Protein AF-A0A813EZ24-F1 (afdb_monomer)

Foldseek 3Di:
DQEFELPDPPRLVVNLVCCVPPVGHHYHPLDDPVLVVLLVVVVVVLVVVVCVVVVVQQELVGRQKYKQLSVDPNSAPCVDVSQVCVVVRPSVVSNCCNNPVPPDDDPHGIDMDGDPPDPDDDDDDDPD

Solvent-accessible surface area (backbone atoms only — not comparable to full-atom values): 7545 Å² total; per-residue (Å²): 129,44,68,37,48,54,85,47,91,66,30,38,60,57,37,20,52,25,27,76,74,70,75,43,57,43,65,41,75,60,63,54,74,67,58,50,51,48,34,51,53,54,51,50,53,56,48,51,57,53,46,70,76,37,83,82,40,54,49,80,68,43,60,36,21,38,34,56,12,79,72,29,96,80,40,39,42,53,92,40,64,58,47,37,54,61,71,68,25,64,54,60,47,49,18,48,36,69,59,47,72,69,68,75,78,88,89,72,42,50,56,71,54,71,49,85,91,51,90,78,77,84,72,94,78,72,97,122

Radius of gyration: 16.57 Å; Cα contacts (8 Å, |Δi|>4): 156; chains: 1; bounding box: 40×27×41 Å

Nearest PDB structures (foldseek):
  5gaf-assembly1_i  TM=3.679E-01  e=8.816E+00  Escherichia coli

pLDDT: mean 94.0, std 4.33, range [67.25, 98.0]

Sequence (128 aa):
AGVVDAGVPGFAREAAGSLLGSGWTLLRNALNAKQITALRLAATSAAEDLLSRDPQRRGNRGPRRYSFGGASTTHHMVHLQAWADLMDNEALRSVLELAFGGQYVAVGGGGDFVLGETDTHQRLHVDL

Structure (mmCIF, N/CA/C/O backbone):
data_AF-A0A813EZ24-F1
#
_entry.id   AF-A0A813EZ24-F1
#
loop_
_atom_site.group_PDB
_atom_site.id
_atom_site.type_symbol
_atom_site.label_atom_id
_atom_site.label_alt_id
_atom_site.label_comp_id
_atom_site.label_asym_id
_atom_site.label_entity_id
_atom_site.label_seq_id
_atom_site.pdbx_PDB_ins_code
_atom_site.Cartn_x
_atom_site.Cartn_y
_atom_site.Cartn_z
_atom_site.occupancy
_atom_site.B_iso_or_equiv
_atom_site.auth_seq_id
_atom_site.auth_comp_id
_atom_site.auth_asym_id
_atom_site.auth_atom_id
_atom_site.pdbx_PDB_model_num
ATOM 1 N N . ALA A 1 1 ? -17.604 12.450 3.399 1.00 67.25 1 ALA A N 1
ATOM 2 C CA . ALA A 1 1 ? -17.754 11.350 2.426 1.00 67.25 1 ALA A CA 1
ATOM 3 C C . ALA A 1 1 ? -16.389 10.711 2.214 1.00 67.25 1 ALA A C 1
ATOM 5 O O . ALA A 1 1 ? -15.479 11.412 1.784 1.00 67.25 1 ALA A O 1
ATOM 6 N N . GLY A 1 2 ? -16.244 9.443 2.607 1.00 83.06 2 GLY A N 1
ATOM 7 C CA . GLY A 1 2 ? -15.119 8.543 2.321 1.00 83.06 2 GLY A CA 1
ATOM 8 C C . GLY A 1 2 ? -13.729 8.895 2.862 1.00 83.06 2 GLY A C 1
ATOM 9 O O . GLY A 1 2 ? -12.908 8.002 2.952 1.00 83.06 2 GLY A O 1
ATOM 10 N N . VAL A 1 3 ? -13.428 10.139 3.230 1.00 95.31 3 VAL A N 1
ATOM 11 C CA . VAL A 1 3 ? -12.112 10.542 3.751 1.00 95.31 3 VAL A CA 1
ATOM 12 C C . VAL A 1 3 ? -12.165 10.668 5.268 1.00 95.31 3 VAL A C 1
ATOM 14 O O . VAL A 1 3 ? -12.875 11.528 5.781 1.00 95.31 3 VAL A O 1
ATOM 17 N N . VAL A 1 4 ? -11.371 9.862 5.969 1.00 96.56 4 VAL A N 1
ATOM 18 C CA . VAL A 1 4 ? -11.312 9.811 7.435 1.00 96.56 4 VAL A CA 1
ATOM 19 C C . VAL A 1 4 ? -9.857 9.924 7.888 1.00 96.56 4 VAL A C 1
ATOM 21 O O . VAL A 1 4 ? -8.948 9.471 7.198 1.00 96.56 4 VAL A O 1
ATOM 24 N N . ASP A 1 5 ? -9.603 10.570 9.020 1.00 96.94 5 ASP A N 1
ATOM 25 C CA . ASP A 1 5 ? -8.265 10.637 9.617 1.00 96.94 5 ASP A CA 1
ATOM 26 C C . ASP A 1 5 ? -8.060 9.474 10.597 1.00 96.94 5 ASP A C 1
ATOM 28 O O . ASP A 1 5 ? -8.865 9.298 11.504 1.00 96.94 5 ASP A O 1
ATOM 32 N N . ALA A 1 6 ? -7.000 8.681 10.444 1.00 96.25 6 ALA A N 1
ATOM 33 C CA . ALA A 1 6 ? -6.723 7.552 11.334 1.00 96.25 6 ALA A CA 1
ATOM 34 C C . ALA A 1 6 ? -6.342 7.982 12.765 1.00 96.25 6 ALA A C 1
ATOM 36 O O . ALA A 1 6 ? -6.347 7.159 13.677 1.00 96.25 6 ALA A O 1
ATOM 37 N N . GLY A 1 7 ? -6.021 9.263 12.978 1.00 93.12 7 GLY A N 1
ATOM 38 C CA . GLY A 1 7 ? -5.650 9.801 14.287 1.00 93.12 7 GLY A CA 1
ATOM 39 C C . GLY A 1 7 ? -6.821 10.229 15.178 1.00 93.12 7 GLY A C 1
ATOM 40 O O . GLY A 1 7 ? -6.576 10.632 16.315 1.00 93.12 7 GLY A O 1
ATOM 41 N N . VAL A 1 8 ? -8.073 10.192 14.698 1.00 95.25 8 VAL A N 1
ATOM 42 C CA . VAL A 1 8 ? -9.229 10.684 15.473 1.00 95.25 8 VAL A CA 1
ATOM 43 C C . VAL A 1 8 ? -10.062 9.552 16.086 1.00 95.25 8 VAL A C 1
ATOM 45 O O . VAL A 1 8 ? -10.199 8.483 15.487 1.00 95.25 8 VAL A 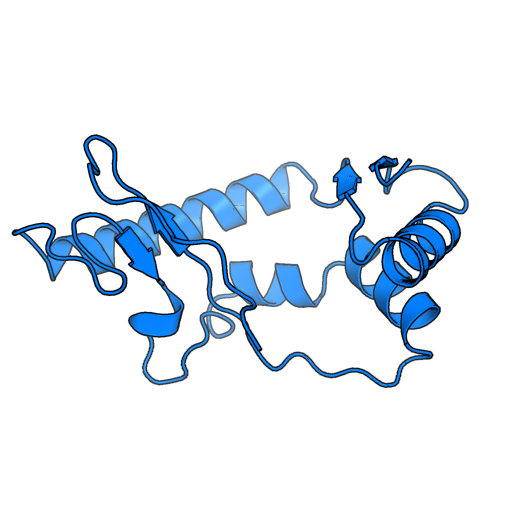O 1
ATOM 48 N N . PRO A 1 9 ? -10.674 9.757 17.268 1.00 96.00 9 PRO A N 1
ATOM 49 C CA . PRO A 1 9 ? -11.571 8.768 17.857 1.00 96.00 9 PRO A CA 1
ATOM 50 C C . PRO A 1 9 ? -12.712 8.378 16.912 1.00 96.00 9 PRO A C 1
ATOM 52 O O . PRO A 1 9 ? -13.335 9.230 16.284 1.00 96.00 9 PRO A O 1
ATOM 55 N N . GLY A 1 10 ? -13.011 7.080 16.836 1.00 95.62 10 GLY A N 1
ATOM 56 C CA . GLY A 1 10 ? -14.118 6.563 16.028 1.00 95.62 10 GLY A CA 1
ATOM 57 C C . GLY A 1 10 ? -13.830 6.422 14.530 1.00 95.62 10 GLY A C 1
ATOM 58 O O . GLY A 1 10 ? -14.703 5.910 13.823 1.00 95.62 10 GLY A O 1
ATOM 59 N N . PHE A 1 11 ? -12.624 6.774 14.056 1.00 97.31 11 PHE A N 1
ATOM 60 C CA . PHE A 1 11 ? -12.269 6.720 12.630 1.00 97.31 11 PHE A CA 1
ATOM 61 C C . PHE A 1 11 ? -12.599 5.368 11.987 1.00 97.31 11 PHE A C 1
ATOM 63 O O . PHE A 1 11 ? -13.123 5.311 10.876 1.00 97.31 11 PHE A O 1
ATOM 70 N N . ALA A 1 12 ? -12.336 4.271 12.704 1.00 97.50 12 ALA A N 1
ATOM 71 C CA . ALA A 1 12 ? -12.475 2.933 12.155 1.00 97.50 12 ALA A CA 1
ATOM 72 C C . ALA A 1 12 ? -13.935 2.604 11.802 1.00 97.50 12 ALA A C 1
ATOM 74 O O . ALA A 1 12 ? -14.206 2.011 10.760 1.00 97.50 12 ALA A O 1
ATOM 75 N N . ARG A 1 13 ? -14.887 3.056 12.632 1.00 97.69 13 ARG A N 1
ATOM 76 C CA . ARG A 1 13 ? -16.324 2.858 12.400 1.00 97.69 13 ARG A CA 1
ATOM 77 C C . ARG A 1 13 ? -16.816 3.679 11.213 1.00 97.69 13 ARG A C 1
ATOM 79 O O . ARG A 1 13 ? -17.572 3.165 10.394 1.00 97.69 13 ARG A O 1
ATOM 86 N N . GLU A 1 14 ? -16.388 4.935 11.116 1.00 97.31 14 GLU A N 1
ATOM 87 C CA . GLU A 1 14 ? -16.753 5.814 10.000 1.00 97.31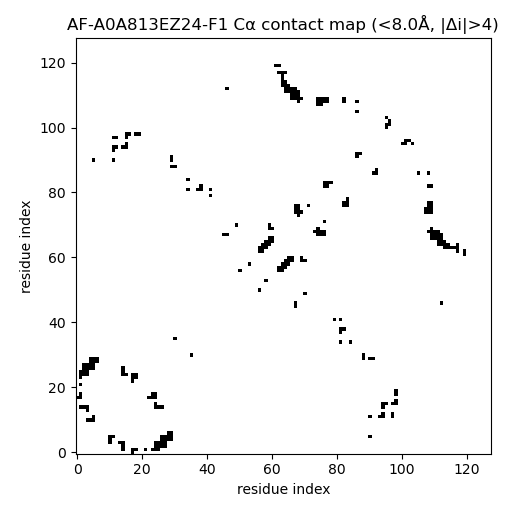 14 GLU A CA 1
ATOM 88 C C . GLU A 1 14 ? -16.198 5.294 8.665 1.00 97.31 14 GLU A C 1
ATOM 90 O O . GLU A 1 14 ? -16.914 5.236 7.660 1.00 97.31 14 GLU A O 1
ATOM 95 N N . ALA A 1 15 ? -14.938 4.856 8.666 1.00 97.88 15 ALA A N 1
ATOM 96 C CA . ALA A 1 15 ? -14.284 4.300 7.492 1.00 97.88 15 ALA A CA 1
ATOM 97 C C . ALA A 1 15 ? -14.908 2.965 7.059 1.00 97.88 15 ALA A C 1
ATOM 99 O O . ALA A 1 15 ? -15.158 2.782 5.869 1.00 97.88 15 ALA A O 1
ATOM 100 N N . ALA A 1 16 ? -15.222 2.067 8.000 1.00 97.69 16 ALA A N 1
ATOM 101 C CA . ALA A 1 16 ? -15.913 0.811 7.704 1.00 97.69 16 ALA A CA 1
ATOM 102 C C . ALA A 1 16 ? -17.312 1.058 7.114 1.00 97.69 16 ALA A C 1
ATOM 104 O O . ALA A 1 16 ? -17.674 0.453 6.106 1.00 97.69 16 ALA A O 1
ATOM 105 N N . GLY A 1 17 ? -18.073 2.002 7.681 1.00 97.31 17 GLY A N 1
ATOM 106 C CA . GLY A 1 17 ? -19.375 2.399 7.140 1.00 97.31 17 GLY A CA 1
ATOM 107 C C . GLY A 1 17 ? -19.280 2.967 5.719 1.00 97.31 17 GLY A C 1
ATOM 108 O O . GLY A 1 17 ? -20.082 2.609 4.858 1.00 97.31 17 GLY A O 1
ATOM 109 N N . SER A 1 18 ? -18.269 3.800 5.448 1.00 97.00 18 SER A N 1
ATOM 110 C CA . SER A 1 18 ? -18.019 4.343 4.103 1.00 97.00 18 SER A CA 1
ATOM 111 C C . SER A 1 18 ? -17.635 3.251 3.101 1.00 97.00 18 SER A C 1
ATOM 113 O O . SER A 1 18 ? -18.180 3.226 1.998 1.00 97.00 18 SER A O 1
ATOM 115 N N . LEU A 1 19 ? -16.765 2.316 3.500 1.00 96.69 19 LEU A N 1
ATOM 116 C CA . LEU A 1 19 ? -16.354 1.180 2.674 1.00 96.69 19 LEU A CA 1
ATOM 117 C C . LEU A 1 19 ? -17.550 0.303 2.285 1.00 96.69 19 LEU A C 1
ATOM 119 O O . LEU A 1 19 ? -17.729 0.016 1.106 1.00 96.69 19 LEU A O 1
ATOM 123 N N . LEU A 1 20 ? -18.393 -0.077 3.248 1.00 96.44 20 LEU A N 1
ATOM 124 C CA . LEU A 1 20 ? -19.565 -0.921 2.993 1.00 96.44 20 LEU A CA 1
ATOM 125 C C . LEU A 1 20 ? -20.653 -0.197 2.187 1.00 96.44 20 LEU A C 1
ATOM 127 O O . LEU A 1 20 ? -21.346 -0.826 1.392 1.00 96.44 20 LEU A O 1
ATOM 131 N N . GLY A 1 21 ? -20.812 1.116 2.378 1.00 96.50 21 GLY A N 1
ATOM 132 C CA . GLY A 1 21 ? -21.840 1.898 1.687 1.00 96.50 21 GLY A CA 1
ATOM 133 C C . GLY A 1 21 ? -21.451 2.358 0.280 1.00 96.50 21 GLY A C 1
ATOM 134 O O . GLY A 1 21 ? -22.308 2.429 -0.595 1.00 96.50 21 GLY A O 1
ATOM 135 N N . SER A 1 22 ? -20.179 2.704 0.057 1.00 95.94 22 SER A N 1
ATOM 136 C CA . SER A 1 22 ? -19.692 3.309 -1.199 1.00 95.94 22 SER A CA 1
ATOM 137 C C . SER A 1 22 ? -18.693 2.439 -1.964 1.00 95.94 22 SER A C 1
ATOM 139 O O . SER A 1 22 ? -18.307 2.797 -3.073 1.00 95.94 22 SER A O 1
ATOM 141 N N . GLY A 1 23 ? -18.234 1.330 -1.380 1.00 94.25 23 GLY A N 1
ATOM 142 C CA . GLY A 1 23 ? -17.181 0.484 -1.947 1.00 94.25 23 GLY A CA 1
ATOM 143 C C . GLY A 1 23 ? -15.765 1.043 -1.780 1.00 94.25 23 GLY A C 1
ATOM 144 O O . GLY A 1 23 ? -14.816 0.430 -2.260 1.00 94.25 23 GLY A O 1
ATOM 145 N N . TRP A 1 24 ? -15.590 2.190 -1.112 1.00 95.56 24 TRP A N 1
ATOM 146 C CA . TRP A 1 24 ? -14.278 2.802 -0.895 1.00 95.56 24 TRP A CA 1
ATOM 147 C C . TRP A 1 24 ? -14.225 3.657 0.376 1.00 95.56 24 TRP A C 1
ATOM 149 O O . TRP A 1 24 ? -15.227 4.203 0.839 1.00 95.56 24 TRP A O 1
ATOM 159 N N . THR A 1 25 ? -13.018 3.796 0.924 1.00 96.94 25 THR A N 1
ATOM 160 C CA . THR A 1 25 ? -12.679 4.748 1.988 1.00 96.94 25 THR A CA 1
ATOM 161 C C . THR A 1 25 ? -11.206 5.148 1.862 1.00 96.94 25 THR A C 1
ATOM 163 O O . THR A 1 25 ? -10.389 4.375 1.365 1.00 96.94 25 THR A O 1
ATOM 166 N N . LEU A 1 26 ? -10.858 6.353 2.299 1.00 96.81 26 LEU A N 1
ATOM 167 C CA . LEU A 1 26 ? -9.509 6.904 2.326 1.00 96.81 26 LEU A CA 1
ATOM 168 C C . LEU A 1 26 ? -9.143 7.216 3.774 1.00 96.81 26 LEU A C 1
ATOM 170 O O . LEU A 1 26 ? -9.777 8.052 4.419 1.00 96.81 26 LEU A O 1
ATOM 174 N N . LEU A 1 27 ? -8.079 6.580 4.260 1.00 96.88 27 LEU A N 1
ATOM 175 C CA . LEU A 1 27 ? -7.525 6.818 5.589 1.00 96.88 27 LEU A CA 1
ATOM 176 C C . LEU A 1 27 ? -6.323 7.759 5.494 1.00 96.88 27 LEU A C 1
ATOM 178 O O . LEU A 1 27 ? -5.248 7.377 5.030 1.00 96.88 27 LEU A O 1
ATOM 182 N N . ARG A 1 28 ? -6.489 9.001 5.947 1.00 97.12 28 ARG A N 1
ATOM 183 C CA . ARG A 1 28 ? -5.367 9.928 6.128 1.00 97.12 28 ARG A CA 1
ATOM 184 C C . ARG A 1 28 ? -4.563 9.515 7.351 1.00 97.12 28 ARG A C 1
ATOM 186 O O . ARG A 1 28 ? -5.123 9.007 8.316 1.00 97.12 28 ARG A O 1
ATOM 193 N N . ASN A 1 29 ? -3.255 9.756 7.305 1.00 96.12 29 ASN A N 1
ATOM 194 C CA . ASN A 1 29 ? -2.336 9.478 8.413 1.00 96.12 29 ASN A CA 1
ATOM 195 C C . ASN A 1 29 ? -2.329 8.008 8.879 1.00 96.12 29 ASN A C 1
ATOM 197 O O . ASN A 1 29 ? -1.965 7.726 10.015 1.00 96.12 29 ASN A O 1
ATOM 201 N N . ALA A 1 30 ? -2.692 7.060 8.005 1.00 96.62 30 ALA A N 1
ATOM 202 C CA . ALA A 1 30 ? -2.630 5.630 8.317 1.00 96.62 30 ALA A CA 1
ATOM 203 C C . ALA A 1 30 ? -1.188 5.121 8.501 1.00 96.62 30 ALA A C 1
ATOM 205 O O . ALA A 1 30 ? -0.967 4.113 9.167 1.00 96.62 30 ALA A O 1
ATOM 206 N N . LEU A 1 31 ? -0.206 5.818 7.920 1.00 96.00 31 LEU A N 1
ATOM 207 C CA . LEU A 1 31 ? 1.219 5.521 8.055 1.00 96.00 31 LEU A CA 1
ATOM 208 C C . LEU A 1 31 ? 1.943 6.707 8.685 1.00 96.00 31 LEU A C 1
ATOM 210 O O . LEU A 1 31 ? 1.717 7.859 8.311 1.00 96.00 31 LEU A O 1
ATOM 214 N N . ASN A 1 32 ? 2.866 6.419 9.598 1.00 94.69 32 ASN A N 1
ATOM 215 C CA . ASN A 1 32 ? 3.762 7.427 10.154 1.00 94.69 32 ASN A CA 1
ATOM 216 C C . ASN A 1 32 ? 4.999 7.650 9.260 1.00 94.69 32 ASN A C 1
ATOM 2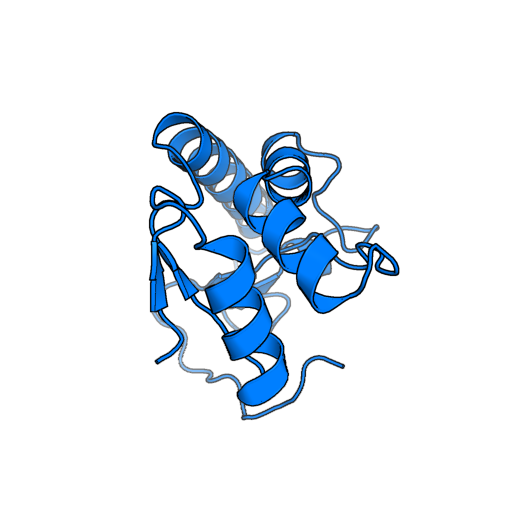18 O O . ASN A 1 32 ? 5.309 6.863 8.365 1.00 94.69 32 ASN A O 1
ATOM 222 N N . ALA A 1 33 ? 5.754 8.718 9.531 1.00 96.31 33 ALA A N 1
ATOM 223 C CA . ALA A 1 33 ? 6.919 9.101 8.728 1.00 96.31 33 ALA A CA 1
ATOM 224 C C . ALA A 1 33 ? 7.999 8.003 8.629 1.00 96.31 33 ALA A C 1
ATOM 226 O O . ALA A 1 33 ? 8.635 7.851 7.582 1.00 96.31 33 ALA A O 1
ATOM 227 N N . LYS A 1 34 ? 8.192 7.208 9.692 1.00 95.50 34 LYS A N 1
ATOM 228 C CA . LYS A 1 34 ? 9.146 6.089 9.701 1.00 95.50 34 LYS A CA 1
ATOM 229 C C . LYS A 1 34 ? 8.692 4.986 8.743 1.00 95.50 34 LYS A C 1
ATOM 231 O O . LYS A 1 34 ? 9.492 4.541 7.924 1.00 95.50 34 LYS A O 1
ATOM 236 N N . GLN A 1 35 ? 7.420 4.593 8.809 1.00 95.44 35 GLN A N 1
ATOM 237 C CA . GLN A 1 35 ? 6.827 3.596 7.909 1.00 95.44 35 GLN A CA 1
ATOM 238 C C . GLN A 1 35 ? 6.882 4.057 6.449 1.00 95.44 35 GLN A C 1
ATOM 240 O O . GLN A 1 35 ? 7.304 3.296 5.584 1.00 95.44 35 GLN A O 1
ATOM 245 N N . ILE A 1 36 ? 6.545 5.324 6.180 1.00 96.88 36 ILE A N 1
ATOM 246 C CA . ILE A 1 36 ? 6.622 5.909 4.832 1.00 96.88 36 ILE A CA 1
ATOM 247 C C . ILE A 1 36 ? 8.054 5.843 4.292 1.00 96.88 36 ILE A C 1
ATOM 249 O O . ILE A 1 36 ? 8.268 5.455 3.146 1.00 96.88 36 ILE A O 1
ATOM 253 N N . THR A 1 37 ? 9.044 6.197 5.114 1.00 97.62 37 THR A N 1
ATOM 254 C CA . THR A 1 37 ? 10.457 6.183 4.708 1.00 97.62 37 THR A CA 1
ATOM 255 C C . THR A 1 37 ? 10.935 4.766 4.397 1.00 97.62 37 THR A C 1
ATOM 257 O O . THR A 1 37 ? 11.554 4.547 3.355 1.00 97.62 37 THR A O 1
ATOM 260 N N . ALA A 1 38 ? 10.617 3.802 5.266 1.00 96.19 38 ALA A N 1
ATOM 261 C CA . ALA A 1 38 ? 10.980 2.400 5.080 1.00 96.19 38 ALA A CA 1
ATOM 262 C C . ALA A 1 38 ? 10.337 1.807 3.817 1.00 96.19 38 ALA A C 1
ATOM 264 O O . ALA A 1 38 ? 11.033 1.205 2.998 1.00 96.19 38 ALA A O 1
ATOM 265 N N . LEU A 1 39 ? 9.036 2.047 3.615 1.00 96.50 39 LEU A N 1
ATOM 266 C CA . LEU A 1 39 ? 8.320 1.600 2.424 1.00 96.50 39 LEU A CA 1
ATOM 267 C C . LEU A 1 39 ? 8.896 2.219 1.155 1.00 96.50 39 LEU A C 1
ATOM 269 O O . LEU A 1 39 ? 9.138 1.509 0.184 1.00 96.50 39 LEU A O 1
ATOM 273 N N . ARG A 1 40 ? 9.157 3.531 1.163 1.00 97.62 40 ARG A N 1
ATOM 274 C CA . ARG A 1 40 ? 9.734 4.225 0.010 1.00 97.62 40 ARG A CA 1
ATOM 275 C C . ARG A 1 40 ? 11.092 3.644 -0.367 1.00 97.62 40 ARG A C 1
ATOM 277 O O . ARG A 1 40 ? 11.332 3.414 -1.544 1.00 97.62 40 ARG A O 1
ATOM 284 N N . LEU A 1 41 ? 11.967 3.394 0.608 1.00 98.00 41 LEU A N 1
ATOM 285 C CA . LEU A 1 41 ? 13.279 2.804 0.347 1.00 98.00 41 LEU A CA 1
ATOM 286 C C . LEU A 1 41 ? 13.154 1.396 -0.254 1.00 98.00 41 LEU A C 1
ATOM 288 O O . LEU A 1 41 ? 13.778 1.111 -1.275 1.00 98.00 41 LEU A O 1
ATOM 292 N N . ALA A 1 42 ? 12.321 0.543 0.347 1.00 97.25 42 ALA A N 1
ATOM 293 C CA . ALA A 1 42 ? 12.117 -0.823 -0.124 1.00 97.25 42 ALA A CA 1
ATOM 294 C C . ALA A 1 42 ? 11.488 -0.863 -1.528 1.00 97.25 42 ALA A C 1
ATOM 296 O O . ALA A 1 42 ? 11.935 -1.628 -2.379 1.00 97.25 42 ALA A O 1
ATOM 297 N N . ALA A 1 43 ? 10.501 -0.003 -1.798 1.00 97.50 43 ALA A N 1
ATOM 298 C CA . ALA A 1 43 ? 9.859 0.095 -3.105 1.00 97.50 43 ALA A CA 1
ATOM 299 C C . ALA A 1 43 ? 10.784 0.633 -4.192 1.00 97.50 43 ALA A C 1
ATOM 301 O O . ALA A 1 43 ? 10.790 0.086 -5.293 1.00 97.50 43 ALA A O 1
ATOM 302 N N . THR A 1 44 ? 11.604 1.638 -3.884 1.00 97.94 44 THR A N 1
ATOM 303 C CA . THR A 1 44 ? 12.625 2.121 -4.819 1.00 97.94 44 THR A CA 1
ATOM 304 C C . THR A 1 44 ? 13.621 1.016 -5.154 1.00 97.94 44 THR A C 1
ATOM 306 O O . THR A 1 44 ? 13.835 0.739 -6.328 1.00 97.94 44 THR A O 1
ATOM 309 N N . SER A 1 45 ? 14.165 0.327 -4.147 1.00 97.38 45 SER A N 1
ATOM 310 C CA . SER A 1 45 ? 15.143 -0.745 -4.369 1.00 97.38 45 SER A CA 1
ATOM 311 C C . SER A 1 45 ? 14.557 -1.913 -5.174 1.00 97.38 45 SER A C 1
ATOM 313 O O . SER A 1 45 ? 15.179 -2.383 -6.126 1.00 97.38 45 SER A O 1
ATOM 315 N N . ALA A 1 46 ? 13.329 -2.341 -4.860 1.00 96.81 46 ALA A N 1
ATOM 316 C CA . ALA A 1 46 ? 12.640 -3.382 -5.621 1.00 96.81 46 ALA A CA 1
ATOM 317 C C . ALA A 1 46 ? 12.358 -2.952 -7.072 1.00 96.81 46 ALA A C 1
ATOM 319 O O 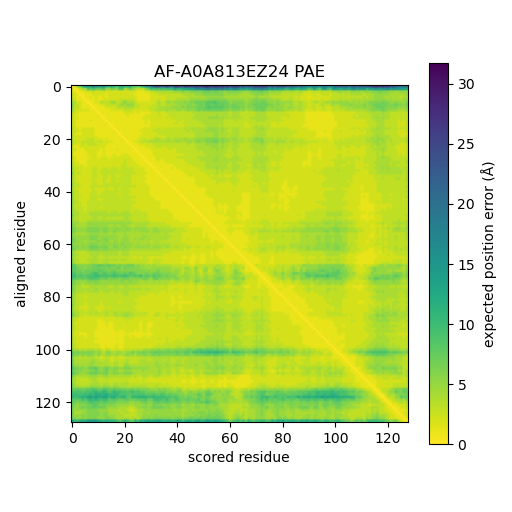. ALA A 1 46 ? 12.445 -3.768 -7.991 1.00 96.81 46 ALA A O 1
ATOM 320 N N . ALA A 1 47 ? 12.027 -1.676 -7.296 1.00 97.69 47 ALA A N 1
ATOM 321 C CA . ALA A 1 47 ? 11.803 -1.145 -8.635 1.00 97.69 47 ALA A CA 1
ATOM 322 C C . ALA A 1 47 ? 13.109 -1.095 -9.436 1.00 97.69 47 ALA A C 1
ATOM 324 O O . ALA A 1 47 ? 13.125 -1.506 -10.592 1.00 97.69 47 ALA A O 1
ATOM 325 N N . GLU A 1 48 ? 14.209 -0.649 -8.829 1.00 97.81 48 GLU A N 1
ATOM 326 C CA . GLU A 1 48 ? 15.536 -0.613 -9.454 1.00 97.81 48 GLU A CA 1
ATOM 327 C C . GLU A 1 48 ? 15.998 -2.002 -9.900 1.00 97.81 48 GLU A C 1
ATOM 329 O O . GLU A 1 48 ? 16.418 -2.167 -11.048 1.00 97.81 48 GLU A O 1
ATOM 334 N N . ASP A 1 49 ? 15.851 -3.015 -9.042 1.00 95.81 49 ASP A N 1
ATOM 335 C CA . ASP A 1 49 ? 16.173 -4.402 -9.386 1.00 95.81 49 ASP A CA 1
ATOM 336 C C . ASP A 1 49 ? 15.349 -4.896 -10.587 1.00 95.81 49 ASP A C 1
ATOM 338 O O . ASP A 1 49 ? 15.878 -5.489 -11.531 1.00 95.81 49 ASP A O 1
ATOM 342 N N . LEU A 1 50 ? 14.052 -4.595 -10.608 1.00 96.12 50 LEU A N 1
ATOM 343 C CA . LEU A 1 50 ? 13.166 -4.976 -11.704 1.00 96.12 50 LEU A CA 1
ATOM 344 C C . LEU A 1 50 ? 13.542 -4.258 -13.012 1.00 96.12 50 LEU A C 1
ATOM 346 O O . LEU A 1 50 ? 13.611 -4.880 -14.073 1.00 96.12 50 LEU A O 1
ATOM 350 N N . LEU A 1 51 ? 13.864 -2.967 -12.941 1.00 97.38 51 LEU A N 1
ATOM 351 C CA . LEU A 1 51 ? 14.301 -2.168 -14.087 1.00 97.38 51 LEU A CA 1
ATOM 352 C C . LEU A 1 51 ? 15.678 -2.580 -14.613 1.00 97.38 51 LEU A C 1
ATOM 354 O O . LEU A 1 51 ? 15.930 -2.438 -15.812 1.00 97.38 51 LEU A O 1
ATOM 358 N N . SER A 1 52 ? 16.564 -3.097 -13.761 1.00 97.50 52 SER A N 1
ATOM 359 C CA . SER A 1 52 ? 17.860 -3.634 -14.195 1.00 97.50 52 SER A CA 1
ATOM 360 C C . SER A 1 52 ? 17.693 -4.836 -15.137 1.00 97.50 52 SER A C 1
ATOM 362 O O . SER A 1 52 ? 18.489 -5.027 -16.056 1.00 97.50 52 SER A O 1
ATOM 364 N N . ARG A 1 53 ? 16.602 -5.594 -14.960 1.00 96.12 53 ARG A N 1
ATOM 365 C CA . ARG A 1 53 ? 16.245 -6.782 -15.747 1.00 96.12 53 ARG A CA 1
ATOM 366 C C . ARG A 1 53 ? 15.407 -6.467 -16.992 1.00 96.12 53 ARG A C 1
ATOM 368 O O . ARG A 1 53 ? 15.288 -7.315 -17.871 1.00 96.12 53 ARG A O 1
ATOM 375 N N . ASP A 1 54 ? 14.859 -5.255 -17.100 1.00 96.88 54 ASP A N 1
ATOM 376 C CA . ASP A 1 54 ? 14.057 -4.791 -18.241 1.00 96.88 54 ASP A CA 1
ATOM 377 C C . ASP A 1 54 ? 14.611 -3.477 -18.835 1.00 96.88 54 ASP A C 1
ATOM 379 O O . ASP A 1 54 ? 13.984 -2.414 -18.722 1.00 96.88 54 ASP A O 1
ATOM 383 N N . PRO A 1 55 ? 15.791 -3.504 -19.490 1.00 95.62 55 PRO A N 1
ATOM 384 C CA . PRO A 1 55 ? 16.431 -2.303 -20.040 1.00 95.62 55 PRO A CA 1
ATOM 385 C C . PRO A 1 55 ? 15.594 -1.607 -21.123 1.00 95.62 55 PRO A C 1
ATOM 387 O O . PRO A 1 55 ? 15.737 -0.407 -21.335 1.00 95.62 55 PRO A O 1
ATOM 390 N N . GLN A 1 56 ? 14.695 -2.339 -21.787 1.00 95.94 56 GLN A N 1
ATOM 391 C CA . GLN A 1 56 ? 13.830 -1.812 -22.849 1.00 95.94 56 GLN A CA 1
ATOM 392 C C . GLN A 1 56 ? 12.512 -1.229 -22.334 1.00 95.94 56 GLN A C 1
ATOM 394 O O . GLN A 1 56 ? 11.710 -0.737 -23.123 1.00 95.94 56 GLN A O 1
ATOM 399 N N . ARG A 1 57 ? 12.288 -1.271 -21.019 1.00 95.69 57 ARG A N 1
ATOM 400 C CA . ARG A 1 57 ? 11.096 -0.736 -20.361 1.00 95.69 57 ARG A CA 1
ATOM 401 C C . ARG A 1 57 ? 9.782 -1.310 -20.896 1.00 95.69 57 ARG A C 1
ATOM 403 O O . ARG A 1 57 ? 8.773 -0.604 -20.988 1.00 95.69 57 ARG A O 1
ATOM 410 N N . ARG A 1 58 ? 9.790 -2.597 -21.249 1.00 95.19 58 ARG A N 1
ATOM 411 C CA . ARG A 1 58 ? 8.613 -3.307 -21.768 1.00 95.19 58 ARG A CA 1
ATOM 412 C C . ARG A 1 58 ? 7.506 -3.417 -20.724 1.00 95.19 58 ARG A C 1
ATOM 414 O O . ARG A 1 58 ? 6.336 -3.415 -21.095 1.00 95.19 58 ARG A O 1
ATOM 421 N N . GLY A 1 59 ? 7.876 -3.475 -19.445 1.00 94.50 59 GLY A N 1
ATOM 422 C CA . GLY A 1 59 ? 6.945 -3.663 -18.342 1.00 94.50 59 GLY A CA 1
ATOM 423 C C . GLY A 1 59 ? 6.356 -5.070 -18.271 1.00 94.50 59 GLY A C 1
ATOM 424 O O . GLY A 1 59 ? 6.405 -5.847 -19.222 1.00 94.50 59 GLY A O 1
ATOM 425 N N . ASN A 1 60 ? 5.773 -5.401 -17.120 1.00 93.75 60 ASN A N 1
ATOM 426 C CA . ASN A 1 60 ? 4.983 -6.627 -16.923 1.00 93.75 60 ASN A CA 1
ATOM 427 C C . ASN A 1 60 ? 3.479 -6.330 -16.749 1.00 93.75 60 ASN A C 1
ATOM 429 O O . ASN A 1 60 ? 2.679 -7.242 -16.556 1.00 93.75 60 ASN A O 1
ATOM 433 N N . ARG A 1 61 ? 3.088 -5.051 -16.855 1.00 92.44 61 ARG A N 1
ATOM 434 C CA . ARG A 1 61 ? 1.699 -4.567 -16.951 1.00 92.44 61 ARG A CA 1
ATOM 435 C C . ARG A 1 61 ? 1.487 -3.701 -18.203 1.00 92.44 61 ARG A C 1
ATOM 437 O O . ARG A 1 61 ? 0.554 -2.900 -18.259 1.00 92.44 61 ARG A O 1
ATOM 444 N N . GLY A 1 62 ? 2.349 -3.868 -19.204 1.00 92.50 62 GLY A N 1
ATOM 445 C CA . GLY A 1 62 ? 2.424 -3.034 -20.404 1.00 92.50 62 GLY A CA 1
ATOM 446 C C . GLY A 1 62 ? 3.584 -2.033 -20.357 1.00 92.50 62 GLY A C 1
ATOM 447 O O . GLY A 1 62 ? 4.237 -1.911 -19.319 1.00 92.50 62 GLY A O 1
ATOM 448 N N . PRO A 1 63 ? 3.842 -1.311 -21.463 1.00 94.25 63 PRO A N 1
ATOM 449 C CA . PRO A 1 63 ? 5.003 -0.438 -21.601 1.00 94.25 63 PRO A CA 1
ATOM 450 C C . PRO A 1 63 ? 5.165 0.516 -20.419 1.00 94.25 63 PRO A C 1
ATOM 452 O O . PRO A 1 63 ? 4.262 1.295 -20.097 1.00 94.25 63 PRO A O 1
ATOM 455 N N . ARG A 1 64 ? 6.337 0.450 -19.773 1.00 95.44 64 ARG A N 1
ATOM 456 C CA . ARG A 1 64 ? 6.731 1.310 -18.643 1.00 95.44 64 ARG A CA 1
ATOM 457 C C . ARG A 1 64 ? 5.842 1.199 -17.390 1.00 95.44 64 ARG A C 1
ATOM 459 O O . ARG A 1 64 ? 5.965 2.021 -16.479 1.00 95.44 64 ARG A O 1
ATOM 466 N N . ARG A 1 65 ? 4.970 0.188 -17.328 1.00 95.62 65 ARG A N 1
ATOM 467 C CA . ARG A 1 65 ? 4.066 -0.111 -16.210 1.00 95.62 65 ARG A CA 1
ATOM 468 C C . ARG A 1 65 ? 4.452 -1.443 -15.583 1.00 95.62 65 ARG A C 1
ATOM 470 O O . ARG A 1 65 ? 4.608 -2.455 -16.274 1.00 95.62 65 ARG A O 1
ATOM 477 N N . TYR A 1 66 ? 4.574 -1.442 -14.264 1.00 96.25 66 TYR A N 1
ATOM 478 C CA . TYR A 1 66 ? 5.142 -2.558 -13.531 1.00 96.25 66 TYR A CA 1
ATOM 479 C C . TYR A 1 66 ? 4.302 -2.939 -12.329 1.00 96.25 66 TYR A C 1
ATOM 481 O O . TYR A 1 66 ? 3.767 -2.085 -11.632 1.00 96.25 66 TYR A O 1
ATOM 489 N N . SER A 1 67 ? 4.269 -4.238 -12.073 1.00 96.00 67 SER A N 1
ATOM 490 C CA . SER A 1 67 ? 3.713 -4.861 -10.890 1.00 96.00 67 SER A CA 1
ATOM 491 C C . SER A 1 67 ? 4.802 -5.627 -10.168 1.00 96.00 67 SER A C 1
ATOM 493 O O . SER A 1 67 ? 5.404 -6.535 -10.745 1.00 96.00 67 SER A O 1
ATOM 495 N N . PHE A 1 68 ? 5.033 -5.295 -8.900 1.00 96.62 68 PHE A N 1
ATOM 496 C CA . PHE A 1 68 ? 5.936 -6.047 -8.034 1.00 96.62 68 PHE A CA 1
ATOM 497 C C . PHE A 1 68 ? 5.436 -7.482 -7.853 1.00 96.62 68 PHE A C 1
ATOM 499 O O . PHE A 1 68 ? 6.202 -8.429 -7.998 1.00 96.62 68 PHE A O 1
ATOM 506 N N . GLY A 1 69 ? 4.125 -7.650 -7.637 1.00 91.00 69 GLY A N 1
ATOM 507 C CA . GLY A 1 69 ? 3.495 -8.971 -7.568 1.00 91.00 69 GLY A CA 1
ATOM 508 C C . GLY A 1 69 ? 3.621 -9.727 -8.892 1.00 91.00 69 GLY A C 1
ATOM 509 O O . GLY A 1 69 ? 4.025 -10.882 -8.911 1.00 91.00 69 GLY A O 1
ATOM 510 N N . GLY A 1 70 ? 3.391 -9.062 -10.028 1.00 88.56 70 GLY A N 1
ATOM 511 C CA . GLY A 1 70 ? 3.586 -9.681 -11.346 1.00 88.56 70 GLY A CA 1
ATOM 512 C C . GLY A 1 70 ? 5.031 -10.114 -11.646 1.00 88.56 70 GLY A C 1
ATOM 513 O O . GLY A 1 70 ? 5.241 -10.933 -12.533 1.00 88.56 70 GLY A O 1
ATOM 514 N N . ALA A 1 71 ? 6.024 -9.577 -10.931 1.00 87.31 71 ALA A N 1
ATOM 515 C CA . ALA A 1 71 ? 7.435 -9.958 -11.050 1.00 87.31 71 ALA A CA 1
ATOM 516 C C . ALA A 1 71 ? 7.926 -10.904 -9.941 1.00 87.31 71 ALA A C 1
ATOM 518 O O . ALA A 1 71 ? 9.086 -11.316 -9.968 1.00 87.31 71 ALA A O 1
ATOM 519 N N . SER A 1 72 ? 7.069 -11.239 -8.976 1.00 88.06 72 SER A N 1
ATOM 520 C CA . SER A 1 72 ? 7.367 -12.158 -7.880 1.00 88.06 72 SER A CA 1
ATOM 521 C C . SER A 1 72 ? 6.772 -13.533 -8.172 1.00 88.06 72 SER A C 1
ATOM 523 O O . SER A 1 72 ? 5.604 -13.636 -8.539 1.00 88.06 72 SER A O 1
ATOM 525 N N . THR A 1 73 ? 7.540 -14.602 -7.944 1.00 86.12 73 THR A N 1
ATOM 526 C CA . THR A 1 73 ? 7.071 -15.991 -8.110 1.00 86.12 73 THR A CA 1
ATOM 527 C C . THR A 1 73 ? 5.877 -16.314 -7.216 1.00 86.12 73 THR A C 1
ATOM 529 O O . THR A 1 73 ? 5.040 -17.134 -7.575 1.00 86.12 73 THR A O 1
ATOM 532 N N . THR A 1 74 ? 5.784 -15.676 -6.047 1.00 86.19 74 THR A N 1
ATOM 533 C CA . THR A 1 74 ? 4.653 -15.868 -5.132 1.00 86.19 74 THR A CA 1
ATOM 534 C C . THR A 1 74 ? 3.495 -14.932 -5.439 1.00 86.19 74 THR A C 1
ATOM 536 O O . THR A 1 74 ? 2.470 -15.033 -4.789 1.00 86.19 74 THR A O 1
ATOM 539 N N . HIS A 1 75 ? 3.644 -13.995 -6.376 1.00 89.31 75 HIS A N 1
ATOM 540 C CA . HIS A 1 75 ? 2.739 -12.860 -6.567 1.00 89.31 75 HIS A CA 1
ATOM 541 C C . HIS A 1 75 ? 2.644 -11.886 -5.378 1.00 89.31 75 HIS A C 1
ATOM 543 O O . HIS A 1 75 ? 1.850 -10.942 -5.399 1.00 89.31 75 HIS A O 1
ATOM 549 N N . HIS A 1 76 ? 3.522 -12.039 -4.381 1.00 93.00 76 HIS A N 1
ATOM 550 C CA . HIS A 1 76 ? 3.573 -11.202 -3.187 1.00 93.00 76 HIS A CA 1
ATOM 551 C C . HIS A 1 76 ? 4.985 -10.676 -2.909 1.00 93.00 76 HIS A C 1
ATOM 553 O O . HIS A 1 76 ? 5.995 -11.302 -3.235 1.00 93.00 76 HIS A O 1
ATOM 559 N N . MET A 1 77 ? 5.037 -9.545 -2.213 1.00 95.38 77 MET A N 1
ATOM 560 C CA . MET A 1 77 ? 6.244 -8.903 -1.692 1.00 95.38 77 MET A CA 1
ATOM 561 C C . MET A 1 77 ? 6.349 -9.007 -0.165 1.00 95.38 77 MET A C 1
ATOM 563 O O . MET A 1 77 ? 7.283 -8.474 0.416 1.00 95.38 77 MET A O 1
ATOM 567 N N . VAL A 1 78 ? 5.436 -9.729 0.495 1.00 94.25 78 VAL A N 1
ATOM 568 C CA . VAL A 1 78 ? 5.365 -9.848 1.969 1.00 94.25 78 VAL A CA 1
ATOM 569 C C . VAL A 1 78 ? 6.558 -10.573 2.611 1.00 94.25 78 VAL A C 1
ATOM 571 O O . VAL A 1 78 ? 6.675 -10.598 3.828 1.00 94.25 78 VAL A O 1
ATOM 574 N N . HIS A 1 79 ? 7.472 -11.127 1.808 1.00 92.31 79 HIS A N 1
ATOM 575 C CA . HIS A 1 79 ? 8.784 -11.588 2.276 1.00 92.31 79 HIS A CA 1
ATOM 576 C C . HIS A 1 79 ? 9.725 -10.420 2.636 1.00 92.31 79 HIS A C 1
ATOM 578 O O . HIS A 1 79 ? 10.738 -10.625 3.298 1.00 92.31 79 HIS A O 1
ATOM 584 N N . LEU A 1 80 ? 9.399 -9.197 2.204 1.00 93.94 80 LEU A N 1
ATOM 585 C CA . LEU A 1 80 ? 10.057 -7.963 2.614 1.00 93.94 80 LEU A CA 1
ATOM 586 C C . LEU A 1 80 ? 9.277 -7.324 3.766 1.00 93.94 80 LEU A C 1
ATOM 588 O O . LEU A 1 80 ? 8.077 -7.071 3.645 1.00 93.94 80 LEU A O 1
ATOM 592 N N . GLN A 1 81 ? 9.982 -6.975 4.847 1.00 94.81 81 GLN A N 1
ATOM 593 C CA . GLN A 1 81 ? 9.368 -6.423 6.061 1.00 94.81 81 GLN A CA 1
ATOM 594 C C . GLN A 1 81 ? 8.497 -5.191 5.781 1.00 94.81 81 GLN A C 1
ATOM 596 O O . GLN A 1 81 ? 7.403 -5.077 6.316 1.00 94.81 81 GLN A O 1
ATOM 601 N N . ALA A 1 82 ? 8.934 -4.305 4.882 1.00 95.44 82 ALA A N 1
ATOM 602 C CA . ALA A 1 82 ? 8.191 -3.092 4.54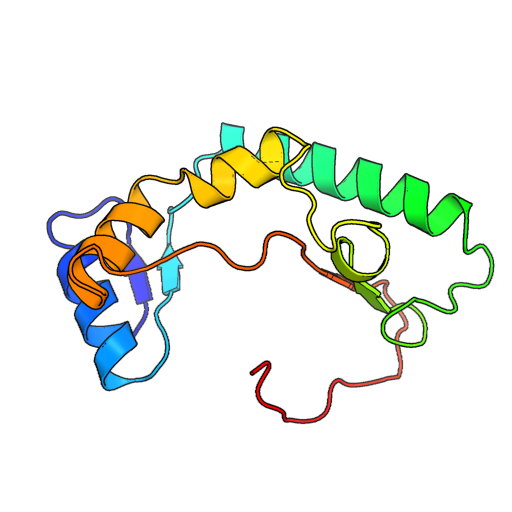8 1.00 95.44 82 ALA A CA 1
ATOM 603 C C . ALA A 1 82 ? 6.784 -3.361 3.975 1.00 95.44 82 ALA A C 1
ATOM 605 O O . ALA A 1 82 ? 5.900 -2.526 4.131 1.00 95.44 82 ALA A O 1
ATOM 606 N N . TRP A 1 83 ? 6.569 -4.511 3.324 1.00 95.50 83 TRP A N 1
ATOM 607 C CA . TRP A 1 83 ? 5.252 -4.941 2.844 1.00 95.50 83 TRP A CA 1
ATOM 608 C C . TRP A 1 83 ? 4.453 -5.679 3.910 1.00 95.50 83 TRP A C 1
ATOM 610 O O . TRP A 1 83 ? 3.239 -5.500 3.981 1.00 95.50 83 TRP A O 1
ATOM 620 N N . ALA A 1 84 ? 5.116 -6.491 4.736 1.00 94.50 84 ALA A N 1
ATOM 621 C CA . ALA A 1 84 ? 4.475 -7.134 5.880 1.00 94.50 84 ALA A CA 1
ATOM 622 C C . ALA A 1 84 ? 3.897 -6.083 6.848 1.00 94.50 84 ALA A C 1
ATOM 624 O O . ALA A 1 84 ? 2.723 -6.152 7.199 1.00 94.50 84 ALA A O 1
ATOM 625 N N . ASP A 1 85 ? 4.659 -5.025 7.143 1.00 94.69 85 ASP A N 1
ATOM 626 C CA .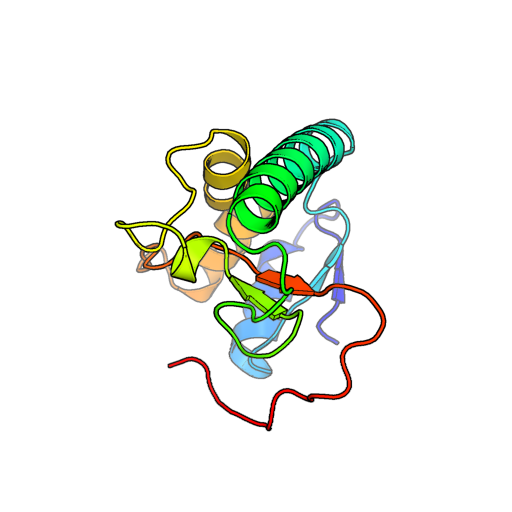 ASP A 1 85 ? 4.235 -3.910 8.000 1.00 94.69 85 ASP A CA 1
ATOM 627 C C . ASP A 1 85 ? 2.973 -3.187 7.485 1.00 94.69 85 ASP A C 1
ATOM 629 O O . ASP A 1 85 ? 2.240 -2.583 8.271 1.00 94.69 85 ASP A O 1
ATOM 633 N N . LEU A 1 86 ? 2.708 -3.218 6.171 1.00 93.88 86 LEU A N 1
ATOM 634 C CA . LEU A 1 86 ? 1.469 -2.675 5.604 1.00 93.88 86 LEU A CA 1
ATOM 635 C C . LEU A 1 86 ? 0.262 -3.560 5.911 1.00 93.88 86 LEU A C 1
ATOM 637 O O . LEU A 1 86 ? -0.813 -3.031 6.188 1.00 93.88 86 LEU A O 1
ATOM 641 N N . MET A 1 87 ? 0.438 -4.882 5.873 1.00 90.75 87 MET A N 1
ATOM 642 C CA . MET A 1 87 ? -0.618 -5.838 6.222 1.00 90.75 87 MET A CA 1
ATOM 643 C C . MET A 1 87 ? -0.954 -5.771 7.711 1.00 90.75 87 MET A C 1
ATOM 645 O O . MET A 1 87 ? -2.125 -5.824 8.081 1.00 90.75 87 MET A O 1
ATOM 649 N N . ASP A 1 88 ? 0.064 -5.560 8.544 1.00 91.56 88 ASP A N 1
ATOM 650 C CA . ASP A 1 88 ? -0.067 -5.450 9.998 1.00 91.56 88 ASP A CA 1
ATOM 651 C C . ASP A 1 88 ? -0.405 -4.027 10.481 1.00 91.56 88 ASP A C 1
ATOM 653 O O . ASP A 1 88 ? -0.398 -3.741 11.682 1.00 91.56 88 ASP A O 1
ATOM 657 N N . ASN A 1 89 ? -0.724 -3.104 9.567 1.00 95.50 89 ASN A N 1
ATOM 658 C CA . ASN A 1 89 ? -1.060 -1.733 9.923 1.00 95.50 89 ASN A CA 1
ATOM 659 C C . ASN A 1 89 ? -2.319 -1.671 10.810 1.00 95.50 89 ASN A C 1
ATOM 661 O O . ASN A 1 89 ? -3.411 -2.074 10.409 1.00 95.50 89 ASN A O 1
ATOM 665 N N . GLU A 1 90 ? -2.184 -1.103 12.011 1.00 95.50 90 GLU A N 1
ATOM 666 C CA . GLU A 1 90 ? -3.264 -1.073 13.002 1.00 95.50 90 GLU A CA 1
ATOM 667 C C . GLU A 1 90 ? -4.499 -0.291 12.536 1.00 95.50 90 GLU A C 1
ATOM 669 O O . GLU A 1 90 ? -5.629 -0.715 12.800 1.00 95.50 90 GLU A O 1
ATOM 674 N N . ALA A 1 91 ? -4.305 0.817 11.812 1.00 96.75 91 ALA A N 1
ATOM 675 C CA . ALA A 1 91 ? -5.414 1.615 11.303 1.00 96.75 91 ALA A CA 1
ATOM 676 C C . ALA A 1 91 ? -6.223 0.839 10.256 1.00 96.75 91 ALA A C 1
ATOM 678 O O . ALA A 1 91 ? -7.452 0.809 10.327 1.00 96.75 91 ALA A O 1
ATOM 679 N N . LEU A 1 92 ? -5.537 0.159 9.332 1.00 95.56 92 LEU A N 1
ATOM 680 C CA . LEU A 1 92 ? -6.162 -0.721 8.347 1.00 95.56 92 LEU A CA 1
ATOM 681 C C . LEU A 1 92 ? -6.890 -1.884 9.028 1.00 95.56 92 LEU A C 1
ATOM 683 O O . LEU A 1 92 ? -8.080 -2.084 8.785 1.00 95.56 92 LEU A O 1
ATOM 687 N N . ARG A 1 93 ? -6.204 -2.614 9.916 1.00 95.56 93 ARG A N 1
ATOM 688 C CA . ARG A 1 93 ? -6.766 -3.766 10.631 1.00 95.56 93 ARG A CA 1
ATOM 689 C C . ARG A 1 93 ? -8.040 -3.386 11.383 1.00 95.56 93 ARG A C 1
ATOM 691 O O . ARG A 1 93 ? -9.052 -4.051 11.226 1.00 95.56 93 ARG A O 1
ATOM 698 N N . SER A 1 94 ? -8.035 -2.268 12.108 1.00 96.38 94 SER A N 1
ATOM 699 C CA . SER A 1 94 ? -9.210 -1.794 12.859 1.00 96.38 94 SER A CA 1
ATOM 700 C C . SER A 1 94 ? -10.438 -1.550 11.972 1.00 96.38 94 SER A C 1
ATOM 702 O O . SER A 1 94 ? -11.568 -1.787 12.398 1.00 96.38 94 SER A O 1
ATOM 704 N N . VAL A 1 95 ? -10.233 -1.080 10.737 1.00 97.00 95 VAL A N 1
ATOM 705 C CA . VAL A 1 95 ? -11.315 -0.888 9.760 1.00 97.00 95 VAL A CA 1
ATOM 706 C C . VAL A 1 95 ? -11.811 -2.223 9.217 1.00 97.00 95 VAL A C 1
ATOM 708 O O . VAL A 1 95 ? -13.021 -2.436 9.166 1.00 97.00 95 VAL A O 1
ATOM 711 N N . LEU A 1 96 ? -10.901 -3.122 8.832 1.00 96.38 96 LEU A N 1
ATOM 712 C CA . LEU A 1 96 ? -11.253 -4.433 8.279 1.00 96.38 96 LEU A CA 1
ATOM 713 C C . LEU A 1 96 ? -11.995 -5.305 9.299 1.00 96.38 96 LEU A C 1
ATOM 715 O O . LEU A 1 96 ? -12.998 -5.924 8.950 1.00 96.38 96 LEU A O 1
ATOM 719 N N . GLU A 1 97 ? -11.568 -5.289 10.563 1.00 96.56 97 GLU A N 1
ATOM 720 C CA . GLU A 1 97 ? -12.246 -5.981 11.664 1.00 96.56 97 GLU A CA 1
ATOM 721 C C . GLU A 1 97 ? -13.707 -5.540 11.801 1.00 96.56 97 GLU A C 1
ATOM 723 O O . GLU A 1 97 ? -14.606 -6.372 11.911 1.00 96.56 97 GLU A O 1
ATOM 728 N N . LEU A 1 98 ? -13.972 -4.232 11.727 1.00 97.06 98 LEU A N 1
ATOM 729 C CA . LEU A 1 98 ? -15.333 -3.697 11.802 1.00 97.06 98 LEU A CA 1
ATOM 730 C C . LEU A 1 98 ? -16.146 -3.948 10.528 1.00 97.06 98 LEU A C 1
ATOM 732 O O . LEU A 1 98 ? -17.346 -4.192 10.619 1.00 97.06 98 LEU A O 1
ATOM 736 N N . ALA A 1 99 ? -15.519 -3.865 9.354 1.00 96.75 99 ALA A N 1
ATOM 737 C CA . ALA A 1 99 ? -16.205 -4.036 8.076 1.00 96.75 99 ALA A CA 1
ATOM 738 C C . ALA A 1 99 ? -16.586 -5.499 7.807 1.00 96.75 99 ALA A C 1
ATOM 740 O O . ALA A 1 99 ? -17.652 -5.762 7.255 1.00 96.75 99 ALA A O 1
ATOM 741 N N . PHE A 1 100 ? -15.728 -6.442 8.204 1.00 96.12 100 PHE A N 1
ATOM 742 C CA . PHE A 1 100 ? -15.854 -7.860 7.858 1.00 96.12 100 PHE A CA 1
ATOM 743 C C . PHE A 1 100 ? -16.033 -8.781 9.072 1.00 96.12 100 PHE A C 1
ATOM 745 O O . PHE A 1 100 ? -16.079 -9.998 8.912 1.00 96.12 100 PHE A O 1
ATOM 752 N N . GLY A 1 101 ? -16.129 -8.238 10.290 1.00 94.19 101 GLY A N 1
ATOM 753 C CA . GLY A 1 101 ? -16.352 -9.023 11.509 1.00 94.19 101 GLY A CA 1
ATOM 754 C C . GLY A 1 101 ? -15.242 -10.040 11.788 1.00 94.19 101 GLY A C 1
ATOM 755 O O . GLY A 1 101 ? -15.526 -11.156 12.220 1.00 94.19 101 GLY A O 1
ATOM 756 N N . GLY A 1 102 ? -13.997 -9.697 11.450 1.00 90.00 102 GLY A N 1
ATOM 757 C CA . GLY A 1 102 ? -12.840 -10.593 11.559 1.00 90.00 102 GLY A CA 1
ATOM 758 C C . GLY A 1 102 ? -12.838 -11.770 10.576 1.00 90.00 102 GLY A C 1
ATOM 759 O O . GLY A 1 102 ? -12.007 -12.666 10.693 1.00 90.00 102 GLY A O 1
ATOM 760 N N . GLN A 1 103 ? -13.757 -11.802 9.605 1.00 93.81 103 GLN A N 1
ATOM 761 C CA . GLN A 1 103 ? -13.835 -12.843 8.576 1.00 93.81 103 GLN A CA 1
ATOM 762 C C . GLN A 1 103 ? -13.192 -12.360 7.273 1.00 93.81 103 GLN A C 1
ATOM 764 O O . GLN A 1 103 ? -13.860 -12.157 6.261 1.00 93.81 103 GLN A O 1
ATOM 769 N N . TYR A 1 104 ? -11.879 -12.140 7.299 1.00 93.50 104 TYR A N 1
ATOM 770 C CA . TYR A 1 104 ? -11.116 -11.755 6.116 1.00 93.50 104 TYR A CA 1
ATOM 771 C C . TYR A 1 104 ? -9.711 -12.355 6.147 1.00 93.50 104 TYR A C 1
ATOM 773 O O . TYR A 1 104 ? -9.171 -12.685 7.200 1.00 93.50 104 TYR A O 1
ATOM 781 N N . VAL A 1 105 ? -9.112 -12.496 4.967 1.00 92.50 105 VAL A N 1
ATOM 782 C CA . VAL A 1 105 ? -7.735 -12.963 4.803 1.00 92.50 105 VAL A CA 1
ATOM 783 C C . VAL A 1 105 ? -7.051 -12.138 3.721 1.00 92.50 105 VAL A C 1
ATOM 785 O O . VAL A 1 105 ? -7.665 -11.781 2.714 1.00 92.50 105 VAL A O 1
ATOM 788 N N . ALA A 1 106 ? -5.775 -11.819 3.927 1.00 90.00 106 ALA A N 1
ATOM 789 C CA . ALA A 1 106 ? -4.965 -11.196 2.893 1.00 90.00 106 ALA A CA 1
ATOM 790 C C . ALA A 1 106 ? -4.660 -12.226 1.792 1.00 90.00 106 ALA A C 1
ATOM 792 O O . ALA A 1 106 ? -3.971 -13.215 2.031 1.00 90.00 106 ALA A O 1
ATOM 793 N N . VAL A 1 107 ? -5.166 -11.983 0.581 1.00 89.81 107 VAL A N 1
ATOM 794 C CA . VAL A 1 107 ? -4.942 -12.833 -0.609 1.00 89.81 107 VAL A CA 1
ATOM 795 C C . VAL A 1 107 ? -3.978 -12.208 -1.617 1.00 89.81 107 VAL A C 1
ATOM 797 O O . VAL A 1 107 ? -3.723 -12.773 -2.674 1.00 89.81 107 VAL A O 1
ATOM 800 N N . GLY A 1 108 ? -3.442 -11.027 -1.309 1.00 88.44 108 GLY A N 1
ATOM 801 C CA . GLY A 1 108 ? -2.606 -10.218 -2.189 1.00 88.44 108 GLY A CA 1
ATOM 802 C C . GLY A 1 108 ? -1.655 -9.363 -1.363 1.00 88.44 108 GLY A C 1
ATOM 803 O O . GLY A 1 108 ? -1.974 -8.993 -0.241 1.00 88.44 108 GLY A O 1
ATOM 804 N N . GLY A 1 109 ? -0.469 -9.068 -1.893 1.00 91.19 109 GLY A N 1
ATOM 805 C CA . GLY A 1 109 ? 0.547 -8.297 -1.167 1.00 91.19 109 GLY A CA 1
ATOM 806 C C . GLY A 1 109 ? 1.670 -7.812 -2.065 1.00 91.19 109 GLY A C 1
ATOM 807 O O . GLY A 1 109 ? 2.836 -7.943 -1.712 1.00 91.19 109 GLY A O 1
ATOM 808 N N . GLY A 1 110 ? 1.312 -7.358 -3.264 1.00 92.00 110 GLY A N 1
ATOM 809 C CA . GLY A 1 110 ? 2.232 -6.803 -4.249 1.00 92.00 110 GLY A CA 1
ATOM 810 C C . GLY A 1 110 ? 2.198 -5.280 -4.231 1.00 92.00 110 GLY A C 1
ATOM 811 O O . GLY A 1 110 ? 2.336 -4.649 -3.193 1.00 92.00 110 GLY A O 1
ATOM 812 N N . GLY A 1 111 ? 2.005 -4.686 -5.396 1.00 94.06 111 GLY A N 1
ATOM 813 C CA . GLY A 1 111 ? 1.976 -3.245 -5.602 1.00 94.06 111 GLY A CA 1
ATOM 814 C C . GLY A 1 111 ? 2.436 -2.942 -7.016 1.00 94.06 111 GLY A C 1
ATOM 815 O O . GLY A 1 111 ? 3.003 -3.815 -7.679 1.00 94.06 111 GLY A O 1
ATOM 816 N N . ASP A 1 112 ? 2.218 -1.717 -7.461 1.00 95.38 112 ASP A N 1
ATOM 817 C CA . ASP A 1 112 ? 2.530 -1.307 -8.822 1.00 95.38 112 ASP A CA 1
ATOM 818 C C . ASP A 1 112 ? 3.319 0.004 -8.823 1.00 95.38 112 ASP A C 1
ATOM 820 O O . ASP A 1 112 ? 3.181 0.840 -7.928 1.00 95.38 112 ASP A O 1
ATOM 824 N N . PHE A 1 113 ? 4.152 0.185 -9.844 1.00 96.19 113 PHE A N 1
ATOM 825 C CA . PHE A 1 113 ? 4.804 1.455 -10.132 1.00 96.19 113 PHE A CA 1
ATOM 826 C C . PHE A 1 113 ? 4.764 1.743 -11.631 1.00 96.19 113 PHE A C 1
ATOM 828 O O . PHE A 1 113 ? 4.702 0.846 -12.476 1.00 96.19 113 PHE A O 1
ATOM 835 N N . VAL A 1 114 ? 4.781 3.028 -11.966 1.00 95.88 114 VAL A N 1
ATOM 836 C CA . VAL A 1 114 ? 4.668 3.517 -13.339 1.00 95.88 114 VAL A CA 1
ATOM 837 C C . VAL A 1 114 ? 5.798 4.502 -13.574 1.00 95.88 114 VAL A C 1
ATOM 839 O O . VAL A 1 114 ? 6.009 5.407 -12.768 1.00 95.88 114 VAL A O 1
ATOM 842 N N . LEU A 1 115 ? 6.545 4.318 -14.660 1.00 95.19 115 LEU A N 1
ATOM 843 C CA . LEU A 1 115 ? 7.546 5.301 -15.064 1.00 95.19 115 LEU A CA 1
ATOM 844 C C . LEU A 1 115 ? 6.870 6.456 -15.806 1.00 95.19 115 LEU A C 1
ATOM 846 O O . LEU A 1 115 ? 5.829 6.280 -16.441 1.00 95.19 115 LEU A O 1
ATOM 850 N N . GLY A 1 116 ? 7.509 7.627 -15.795 1.00 91.75 116 GLY A N 1
ATOM 851 C CA . GLY A 1 116 ? 7.115 8.726 -16.678 1.00 91.75 116 GLY A CA 1
ATOM 852 C C . GLY A 1 116 ? 7.145 8.304 -18.151 1.00 91.75 116 GLY A C 1
ATOM 853 O O . GLY A 1 116 ? 7.818 7.332 -18.500 1.00 91.75 116 GLY A O 1
ATOM 854 N N . GLU A 1 117 ? 6.444 9.051 -19.008 1.00 88.31 117 GLU A N 1
ATOM 855 C CA . GLU A 1 117 ? 6.366 8.811 -20.464 1.00 88.31 117 GLU A CA 1
ATOM 856 C C . GLU A 1 117 ? 5.652 7.507 -20.859 1.00 88.31 117 GLU A C 1
ATOM 858 O O . GLU A 1 117 ? 5.890 6.965 -21.935 1.00 88.31 117 GLU A O 1
ATOM 863 N N . THR A 1 118 ? 4.787 6.968 -19.997 1.00 88.38 118 THR A N 1
ATOM 864 C CA . THR A 1 118 ? 3.825 5.956 -20.447 1.00 88.38 118 THR A CA 1
ATOM 865 C C . THR A 1 118 ? 2.720 6.639 -21.259 1.00 88.38 118 THR A C 1
ATOM 867 O O . THR A 1 118 ? 2.198 7.680 -20.863 1.00 88.38 118 THR A O 1
ATOM 870 N N . ASP A 1 119 ? 2.375 6.063 -22.403 1.00 86.00 119 ASP A N 1
ATOM 871 C CA . ASP A 1 119 ? 1.286 6.486 -23.292 1.00 86.00 119 ASP A CA 1
ATOM 872 C C . ASP A 1 119 ? 0.065 5.551 -23.191 1.00 86.00 119 ASP A C 1
ATOM 874 O O . ASP A 1 119 ? -1.000 5.810 -23.759 1.00 86.00 119 ASP A O 1
ATOM 878 N N . THR A 1 120 ? 0.197 4.471 -22.415 1.00 86.19 120 THR A N 1
ATOM 879 C CA . THR A 1 120 ? -0.854 3.475 -22.213 1.00 86.19 120 THR A CA 1
ATOM 880 C C . THR A 1 120 ? -1.637 3.740 -20.935 1.00 86.19 120 THR A C 1
ATOM 882 O O . THR A 1 120 ? -1.081 3.922 -19.853 1.00 86.19 120 THR A O 1
ATOM 885 N N . HIS A 1 121 ? -2.963 3.713 -21.056 1.00 85.81 121 HIS A N 1
ATOM 886 C CA . HIS A 1 121 ? -3.880 3.925 -19.943 1.00 85.81 121 HIS A CA 1
ATOM 887 C C . HIS A 1 121 ? -4.504 2.600 -19.503 1.00 85.81 121 HIS A C 1
ATOM 889 O O . HIS A 1 121 ? -4.803 1.726 -20.323 1.00 85.81 121 HIS A O 1
ATOM 895 N N . GLN A 1 122 ? -4.734 2.454 -18.199 1.00 86.00 122 GLN A N 1
ATOM 896 C CA . GLN A 1 122 ? -5.503 1.332 -17.675 1.00 86.00 122 GLN A CA 1
ATOM 897 C C . GLN A 1 122 ? -6.978 1.555 -18.009 1.00 86.00 122 GLN A C 1
ATOM 899 O O . GLN A 1 122 ? -7.566 2.563 -17.621 1.00 86.00 122 GLN A O 1
ATOM 904 N N . ARG A 1 123 ? -7.571 0.628 -18.768 1.00 90.88 123 ARG A N 1
ATOM 905 C CA . ARG A 1 123 ? -9.016 0.649 -19.025 1.00 90.88 123 ARG A CA 1
ATOM 906 C C . ARG A 1 123 ? -9.771 0.463 -17.711 1.00 90.88 123 ARG A C 1
ATOM 908 O O . ARG A 1 123 ? -9.251 -0.155 -16.784 1.00 90.88 123 ARG A O 1
ATOM 915 N N . LEU A 1 124 ? -11.006 0.953 -17.651 1.00 94.50 124 LEU A N 1
ATOM 916 C CA . LEU A 1 124 ? -11.886 0.660 -16.524 1.00 94.50 124 LEU A CA 1
ATOM 917 C C . LEU A 1 124 ? -12.086 -0.859 -16.413 1.00 94.50 124 LEU A C 1
ATOM 919 O O . LEU A 1 124 ? -12.374 -1.522 -17.409 1.00 94.50 124 LEU A O 1
ATOM 923 N N . HIS A 1 125 ? -11.886 -1.394 -15.214 1.00 91.06 125 HIS A N 1
ATOM 924 C CA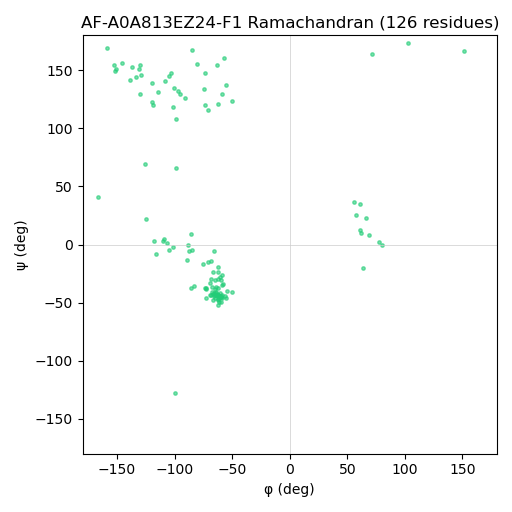 . HIS A 1 125 ? -12.005 -2.814 -14.892 1.00 91.06 125 HIS A CA 1
ATOM 925 C C . HIS A 1 125 ? -12.230 -2.969 -13.383 1.00 91.06 125 HIS A C 1
ATOM 927 O O . HIS A 1 125 ? -12.095 -2.006 -12.626 1.00 91.06 125 HIS A O 1
ATOM 933 N N . VAL A 1 126 ? -12.585 -4.185 -12.985 1.00 91.19 126 VAL A N 1
ATOM 934 C CA . VAL A 1 126 ? -12.597 -4.653 -11.598 1.00 91.19 126 VAL A CA 1
ATOM 935 C C . VAL A 1 126 ? -11.436 -5.638 -11.462 1.00 91.19 126 VAL A C 1
ATOM 937 O O . VAL A 1 126 ? -11.164 -6.382 -12.403 1.00 91.19 126 VAL A O 1
ATOM 940 N N . ASP A 1 127 ? -10.729 -5.599 -10.333 1.00 85.25 127 ASP A N 1
ATOM 941 C CA . ASP A 1 127 ? -9.546 -6.443 -10.100 1.00 85.25 127 ASP A CA 1
ATOM 942 C C . ASP A 1 127 ? -9.885 -7.914 -9.783 1.00 85.25 127 ASP A C 1
ATOM 944 O O . ASP A 1 127 ? -8.997 -8.763 -9.857 1.00 85.25 127 ASP A O 1
ATOM 948 N N . LEU A 1 128 ? -11.143 -8.192 -9.412 1.00 78.75 128 LEU A N 1
ATOM 949 C CA . LEU A 1 128 ? -11.684 -9.510 -9.043 1.00 78.75 128 LEU A CA 1
ATOM 950 C C . LEU A 1 128 ? -12.086 -10.353 -10.258 1.00 78.75 128 LEU A C 1
ATOM 952 O O . LEU A 1 128 ? -12.758 -9.801 -11.161 1.00 78.75 128 LEU A O 1
#

Mean predicted aligned error: 3.51 Å

Organism: Polarella glacialis (NCBI:txid89957)

Secondary structure (DSSP, 8-state):
--EEETTSTTHHHHHHHHHHHHS--EEET-S-HHHHHHHHHHHHHHHHHHHHH-TT---SSSTTEEETGGGSTTSB-TTSHHHHHHHT-HHHHHHHHHHHTT------B--EEE-TT----PPS----

=== Feature glossary ===
A reading guide for the features in this record.

Start from the sequence.

  · Sequence gives the chain of amino acids in standard one-letter code (A=alanine, C=cysteine, …, Y=tyros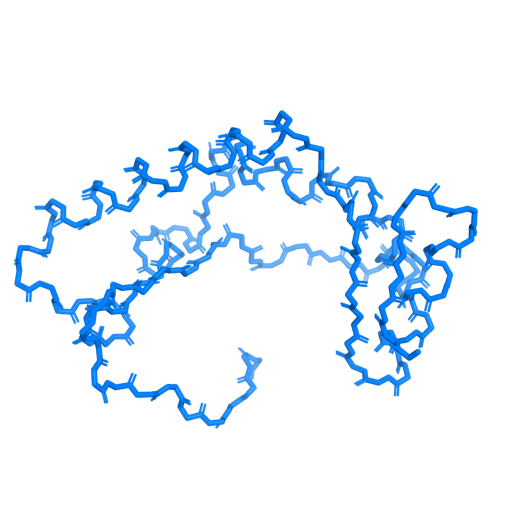ine), read N→C. It is the only feature that is directly encoded by the gene; all structural features are derived from the folded form of this sequence.

Fold it, and you get atomic coordinates and the backbone conformation that goes with them.

  · Structure coordinates are given as an mmCIF _atom_site loop: one row per atom with element, residue name, chain id, sequence number, and x/y/z position in Å. Only the four main-chain atoms per residue are included here; side chains are omitted to keep the record compact.

  · Backbone dihedral angles. Every residue except chain termini has a φ (preceding-C → N → Cα → C) and a ψ (N → Cα → C → next-N). They are reported in degrees following the IUPAC sign convention. Secondary structure is essentially a statement about which (φ, ψ) basin each residue occupies.

  · Eight-state secondary structure (DSSP): H is the canonical α-helix, G the tighter 3₁₀-helix, I the wider π-helix; E/B are β-structure, T and S are turns and bends, and '-' is everything else. DSSP derives these from the pattern of main-chain N–H···O=C hydrogen bonds, not from the sequence.

  · SS3 is a coarse helix/strand/coil call (letters a/b/c) made by the P-SEA algorithm from inter-Cα distances and dihedrals. It is less detailed than DSSP but needs only Cα positions.

Summarize the fold with a handful of shape descriptors and a per-residue structural alphabet.

  · Radius of gyration (Rg) is the root-mean-square distance of Cα atoms from their centroid — a single number for overall size and compactness. A globular domain of N residues has Rg ≈ 2.2·N^0.38 Å; an extended or disordered chain has a much larger Rg. The Cα contact count is the number of residue pairs whose Cα atoms are within 8 Å and are more than four positions apart in sequence — a standard proxy for tertiary packing density. The bounding box is the smallest axis-aligned box enclosing all Cα atoms.

  · 3Di is Foldseek's structural alphabet. Each residue is assigned one of twenty discrete states based on how its Cα sits relative to its spatial (not sequential) neighbors. Aligning 3Di strings finds structural homologs roughly as well as full 3D superposition, but orders of magnitude faster.

  · Solvent-accessible surface area (SASA) is the area in Å² traced out by the centre of a 1.4 Å probe sphere (a water molecule) rolled over the protein's van der Waals surface (Shrake–Rupley / Lee–Richards construction). Buried residues have near-zero SASA; fully exposed residues can exceed 200 Å². The total SASA scales roughly with the number of surface residues.

Ask how reliable the model is.

  · For AlphaFold models, the B-factor field carries pLDDT — the model's own estimate of local accuracy on a 0–100 scale. Regions with pLDDT<50 should be treated as essentially unmodeled; they often correspond to intrinsically disordered segments.

  · For experimental (PDB) structures, the B-factor (temperature factor) quantifies the positional spread of each atom in the crystal — a combination of thermal vibration and static disorder — in units of Å². High B-factors mark flexible loops or poorly resolved regions; low B-factors mark the rigid, well-ordered core.

  · Predicted Aligne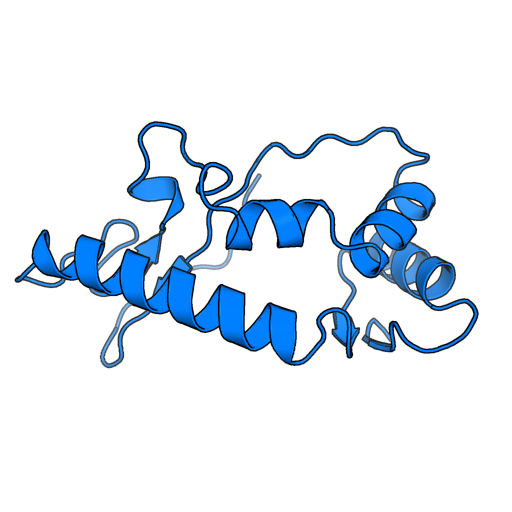d Error (PAE) is an AlphaFold confidence matrix: entry (i, j) is the expected error in the position of residue j, in ångströms, when the prediction is superimposed on the true structure at residue i. Low PAE within a block of residues means that block is internally rigid and well-predicted; high PAE between two blocks means their relative placement is uncertain even if each block individually is confident.

Place it in context: what it resembles, what it is annotated as, and how it looks.

  · Structural nearest neighbors (via Foldseek easy-search vs the PDB). Reported per hit: target PDB id, E-value, and alignment TM-score. A TM-score above ~0.5 is the conventional threshold for 'same fold'.

  · Functional annotations link the protein to curated databases. InterPro entries identify conserved domains and families by matching the sequence against member-database signatures (Pfam, PROSITE, CDD, …). Gene Ontology (GO) terms describe molecular function, biological process, and cellular component in a controlled vocabulary. CATH places the structure in a hierarchical fold classification (Class/Architecture/Topology/Homologous-superfamily). The organism is the source species.

  · The contact map is a binary N×N matrix image: pixel (i, j) is dark where Cα_i and Cα_j are within 8 Å and |i−j|>4. Because the |i−j|>4 filter removes local helical contacts, off-diagonal stripes parallel to the main diagonal indicate parallel β-sheets; stripes perpendicular to it indicate antiparallel β-sheets. The Ramachandran plot scatters every residue's (φ, ψ) pair against the sterically allowed regions. The PAE heatmap renders the predicted-aligned-error matrix.

  · Six rendered views show the 3D structure from the faces of a cube — i.e. along ±x, ±y, ±z. Rendering representation is drawn randomly per protein from cartoon (secondary-structure ribbons), sticks (backbone bonds), or molecular surface; coloring is either N→C rainbow (blue at the N-terminus through red at the C-terminus) or one color per chain.